Protein AF-A0A519SZE8-F1 (afdb_monomer)

pLDDT: mean 84.04, std 10.45, range [46.12, 93.81]

Mean predicted aligned error: 8.51 Å

Structure (mmCIF, N/CA/C/O backbone):
data_AF-A0A519SZE8-F1
#
_entry.id   AF-A0A519SZE8-F1
#
loop_
_atom_site.group_PDB
_atom_site.id
_atom_site.type_symbol
_atom_site.label_atom_id
_atom_site.label_alt_id
_atom_site.label_comp_id
_atom_site.label_asym_id
_atom_site.label_entity_id
_atom_site.label_seq_id
_atom_site.pdbx_PDB_ins_code
_atom_site.Cartn_x
_atom_site.Cartn_y
_atom_site.Cartn_z
_atom_site.occupancy
_atom_site.B_iso_or_equiv
_atom_site.auth_seq_id
_atom_site.auth_comp_id
_atom_site.auth_asym_id
_atom_site.auth_atom_id
_atom_site.pdbx_PDB_model_num
ATOM 1 N N . MET A 1 1 ? -42.217 9.392 33.113 1.00 56.81 1 MET A N 1
ATOM 2 C CA . MET A 1 1 ? -41.291 9.354 31.962 1.00 56.81 1 MET A CA 1
ATOM 3 C C . MET A 1 1 ? -39.958 8.860 32.485 1.00 56.81 1 MET A C 1
ATOM 5 O O . MET A 1 1 ? -39.511 9.399 33.488 1.00 56.81 1 MET A O 1
ATOM 9 N N . ALA A 1 2 ? -39.394 7.801 31.907 1.00 66.12 2 ALA A N 1
ATOM 10 C CA . ALA A 1 2 ? -38.081 7.308 32.316 1.00 66.12 2 ALA A CA 1
ATOM 11 C C . ALA A 1 2 ? -36.998 8.121 31.600 1.00 66.12 2 ALA A C 1
ATOM 13 O O . ALA A 1 2 ? -37.073 8.305 30.386 1.00 66.12 2 ALA A O 1
ATOM 14 N N . THR A 1 3 ? -36.027 8.619 32.360 1.00 64.62 3 THR A N 1
ATOM 15 C CA . THR A 1 3 ? -34.882 9.370 31.841 1.00 64.62 3 THR A CA 1
ATOM 16 C C . THR A 1 3 ? -33.696 8.420 31.769 1.00 64.62 3 THR A C 1
ATOM 18 O O . THR A 1 3 ? -33.341 7.813 32.777 1.00 64.62 3 THR A O 1
ATOM 21 N N . PHE A 1 4 ? -33.103 8.272 30.588 1.00 81.38 4 PHE A N 1
ATOM 22 C CA . PHE A 1 4 ? -31.911 7.453 30.382 1.00 81.38 4 PHE A CA 1
ATOM 23 C C . PHE A 1 4 ? -30.708 8.368 30.174 1.00 81.38 4 PHE A C 1
ATOM 25 O O . PHE A 1 4 ? -30.762 9.282 29.351 1.00 81.38 4 PHE A O 1
ATOM 32 N N . THR A 1 5 ? -29.632 8.109 30.911 1.00 77.62 5 THR A N 1
ATOM 33 C CA . THR A 1 5 ? -28.342 8.779 30.728 1.00 77.62 5 THR A CA 1
ATOM 34 C C . THR A 1 5 ? -27.454 7.858 29.908 1.00 77.62 5 THR A C 1
ATOM 36 O O . THR A 1 5 ? -27.211 6.718 30.300 1.00 77.62 5 THR A O 1
ATOM 39 N N . VAL A 1 6 ? -27.013 8.334 28.746 1.00 84.31 6 VAL A N 1
ATOM 40 C CA . VAL A 1 6 ? -26.091 7.600 27.876 1.00 84.31 6 VAL A CA 1
ATOM 41 C C . VAL A 1 6 ? -24.684 8.110 28.146 1.00 84.31 6 VAL A C 1
ATOM 43 O O . VAL A 1 6 ? -24.423 9.306 28.038 1.00 84.31 6 VAL A O 1
ATOM 46 N N . GLU A 1 7 ? -23.780 7.195 28.471 1.00 84.44 7 GLU A N 1
ATOM 47 C CA . GLU A 1 7 ? -22.371 7.486 28.719 1.00 84.44 7 GLU A CA 1
ATOM 48 C C . GLU A 1 7 ? -21.503 6.665 27.761 1.00 84.44 7 GLU A C 1
ATOM 50 O O . GLU A 1 7 ? -21.835 5.535 27.394 1.00 84.44 7 GLU A O 1
ATOM 55 N N . ARG A 1 8 ? -20.384 7.242 27.313 1.00 82.75 8 ARG A N 1
ATOM 56 C CA . ARG A 1 8 ? -19.466 6.586 26.376 1.00 82.75 8 ARG A CA 1
ATOM 57 C C . ARG A 1 8 ? -18.661 5.509 27.108 1.00 82.75 8 ARG A C 1
ATOM 59 O O . ARG A 1 8 ? -17.719 5.840 27.820 1.00 82.75 8 ARG A O 1
ATOM 66 N N . LEU A 1 9 ? -19.006 4.240 26.883 1.00 87.88 9 LEU A N 1
ATOM 67 C CA . LEU A 1 9 ? -18.342 3.081 27.500 1.00 87.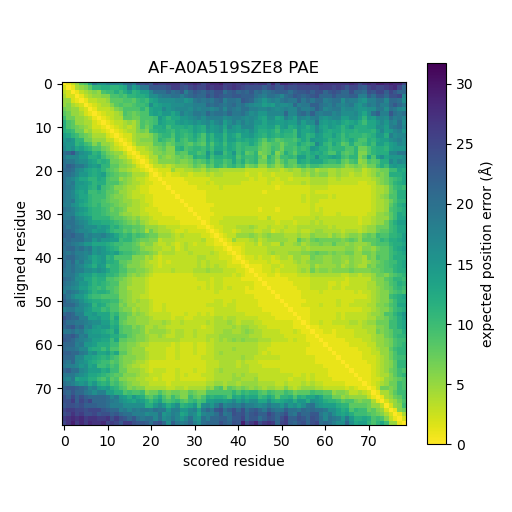88 9 LEU A CA 1
ATOM 68 C C . LEU A 1 9 ? -16.867 2.945 27.100 1.00 87.88 9 LEU A C 1
ATOM 70 O O . LEU A 1 9 ? -16.025 2.621 27.933 1.00 87.88 9 LEU A O 1
ATOM 74 N N . SER A 1 10 ? -16.542 3.185 25.830 1.00 85.25 10 SER A N 1
ATOM 75 C CA . SER A 1 10 ? -15.170 3.124 25.335 1.00 85.25 10 SER A CA 1
ATOM 76 C C . SER A 1 10 ? -14.993 3.977 24.083 1.00 85.25 10 SER A C 1
ATOM 78 O O . SER A 1 10 ? -15.949 4.335 23.392 1.00 85.25 10 SER A O 1
ATOM 80 N N . PHE A 1 11 ? -13.745 4.346 23.820 1.00 85.50 11 PHE A N 1
ATOM 81 C CA . PHE A 1 11 ? -13.332 5.052 22.620 1.00 85.50 11 PHE A CA 1
ATOM 82 C C . PHE A 1 11 ? -11.886 4.672 22.325 1.00 85.50 11 PHE A C 1
ATOM 84 O O . PHE A 1 11 ? -11.057 4.682 23.235 1.00 85.50 11 PHE A O 1
ATOM 91 N N . GLN A 1 12 ? -11.592 4.317 21.078 1.00 82.44 12 GLN A N 1
ATOM 92 C CA . GLN A 1 12 ? -10.235 4.029 20.630 1.00 82.44 12 GLN A CA 1
ATOM 93 C C . GLN A 1 12 ? -9.890 4.926 19.452 1.00 82.44 12 GLN A C 1
ATOM 95 O O . GLN A 1 12 ? -10.678 5.082 18.521 1.00 82.44 12 GLN A O 1
ATOM 100 N N . HIS A 1 13 ? -8.690 5.491 19.507 1.00 81.19 13 HIS A N 1
ATOM 101 C CA . HIS A 1 13 ? -8.057 6.113 18.360 1.00 81.19 13 HIS A CA 1
ATOM 102 C C . HIS A 1 13 ? -7.269 5.046 17.609 1.00 81.19 13 HIS A C 1
ATOM 104 O O . HIS A 1 13 ? -6.413 4.384 18.193 1.00 81.19 13 HIS A O 1
ATOM 110 N N . LEU A 1 14 ? -7.562 4.896 16.323 1.00 78.88 14 LEU A N 1
ATOM 111 C CA . LEU A 1 14 ? -6.791 4.062 15.413 1.00 78.88 14 LEU A CA 1
ATOM 112 C C . LEU A 1 14 ? -5.887 4.975 14.588 1.00 78.88 14 LEU A C 1
ATOM 114 O O . LEU A 1 14 ? -6.372 5.912 13.956 1.00 78.88 14 LEU A O 1
ATOM 118 N N . THR A 1 15 ? -4.582 4.716 14.617 1.00 76.56 15 THR A N 1
ATOM 119 C CA . THR A 1 15 ? -3.599 5.425 13.780 1.00 76.56 15 THR A CA 1
ATOM 120 C C . THR A 1 15 ? -3.616 4.904 12.346 1.00 76.56 15 THR A C 1
ATOM 122 O O . THR A 1 15 ? -3.353 5.646 11.407 1.00 76.56 15 THR A O 1
ATOM 125 N N . GLU A 1 16 ? -3.953 3.627 12.183 1.00 76.81 16 GLU A N 1
ATOM 126 C CA . GLU A 1 16 ? -4.137 2.961 10.903 1.00 76.81 16 GLU A CA 1
ATOM 127 C C . GLU A 1 16 ? -5.304 1.978 11.003 1.00 76.81 16 GLU A C 1
ATOM 129 O O . GLU A 1 16 ? -5.643 1.494 12.087 1.00 76.81 16 GLU A O 1
ATOM 134 N N . LEU A 1 17 ? -5.937 1.700 9.867 1.00 75.19 17 LEU A N 1
ATOM 135 C CA . LEU A 1 17 ? -6.952 0.663 9.787 1.00 75.19 17 LEU A CA 1
ATOM 136 C C . LEU A 1 17 ? -6.245 -0.701 9.766 1.00 75.19 17 LEU A C 1
ATOM 138 O O . LEU A 1 17 ? -5.532 -0.993 8.801 1.00 75.19 17 LEU A O 1
ATOM 142 N N . PRO A 1 18 ? -6.417 -1.542 10.801 1.00 72.25 18 PRO A N 1
ATOM 143 C CA . PRO A 1 18 ? -5.768 -2.843 10.831 1.00 72.25 18 PRO A CA 1
ATOM 144 C C . PRO A 1 18 ? -6.277 -3.698 9.668 1.00 72.25 18 PRO A C 1
ATOM 146 O O . PRO A 1 18 ? -7.482 -3.777 9.432 1.00 72.25 18 PRO A O 1
ATOM 149 N N . ASN A 1 19 ? -5.355 -4.353 8.959 1.00 69.81 19 ASN A N 1
ATOM 150 C CA . ASN A 1 19 ? -5.632 -5.236 7.817 1.00 69.81 19 ASN A CA 1
ATOM 151 C C . ASN A 1 19 ? -6.290 -4.571 6.597 1.00 69.81 19 ASN A C 1
ATOM 153 O O . ASN A 1 19 ? -6.757 -5.294 5.721 1.00 69.81 19 ASN A O 1
ATOM 157 N N . ALA A 1 20 ? -6.320 -3.237 6.512 1.00 79.12 20 ALA A N 1
ATOM 158 C CA . ALA A 1 20 ? -6.874 -2.550 5.343 1.00 79.12 20 ALA A CA 1
ATOM 159 C C . ALA A 1 20 ? -6.100 -2.839 4.048 1.00 79.12 20 ALA A C 1
ATOM 161 O O . ALA A 1 20 ? -6.675 -2.746 2.972 1.00 79.12 20 ALA A O 1
ATOM 162 N N . TRP A 1 21 ? -4.817 -3.182 4.172 1.00 86.81 21 TRP A N 1
ATOM 163 C CA . TRP A 1 21 ? -3.938 -3.578 3.079 1.00 86.81 21 TRP A CA 1
ATOM 164 C C . TRP A 1 21 ? -3.147 -4.817 3.505 1.00 86.81 21 TRP A C 1
ATOM 166 O O . TRP A 1 21 ? -2.661 -4.900 4.638 1.00 86.81 21 TRP A O 1
ATOM 176 N N . GLN A 1 22 ? -3.037 -5.778 2.603 1.00 89.81 22 GLN A N 1
ATOM 177 C CA . GLN A 1 22 ? -2.276 -7.013 2.714 1.00 89.81 22 GLN A CA 1
ATOM 178 C C . GLN A 1 22 ? -1.025 -6.932 1.834 1.00 89.81 22 GLN A C 1
ATOM 180 O O . GLN A 1 22 ? -0.924 -6.125 0.913 1.00 89.81 22 GLN A O 1
ATOM 185 N N . ASN A 1 23 ? -0.072 -7.832 2.066 1.00 90.69 23 ASN A N 1
ATOM 186 C CA . ASN A 1 23 ? 1.143 -7.917 1.247 1.00 90.69 23 ASN A CA 1
ATOM 187 C C . ASN A 1 23 ? 0.841 -8.124 -0.246 1.00 90.69 23 ASN A C 1
ATOM 189 O O . ASN A 1 23 ? 1.566 -7.608 -1.089 1.00 90.69 23 ASN A O 1
ATOM 193 N N . ALA A 1 24 ? -0.246 -8.833 -0.566 1.00 90.69 24 ALA A N 1
ATOM 194 C CA . ALA A 1 24 ? -0.705 -9.009 -1.939 1.00 90.69 24 ALA A CA 1
ATOM 195 C C . ALA A 1 24 ? -1.095 -7.676 -2.600 1.00 90.69 24 ALA A C 1
ATOM 197 O O . ALA A 1 24 ? -0.791 -7.481 -3.773 1.00 90.69 24 ALA A O 1
ATOM 198 N N . ASP A 1 25 ? -1.689 -6.746 -1.845 1.00 91.62 25 ASP A N 1
ATOM 199 C CA . ASP A 1 25 ? -2.074 -5.433 -2.362 1.00 91.62 25 ASP A CA 1
ATOM 200 C C . ASP A 1 25 ? -0.847 -4.579 -2.692 1.00 91.62 25 ASP A C 1
ATOM 202 O O . ASP A 1 25 ? -0.767 -3.970 -3.758 1.00 91.62 25 ASP A O 1
ATOM 206 N N . TYR A 1 26 ? 0.157 -4.584 -1.809 1.00 92.25 26 TYR A N 1
ATOM 207 C CA . TYR A 1 26 ? 1.420 -3.886 -2.058 1.00 92.25 26 TYR A CA 1
ATOM 208 C C . TYR A 1 26 ? 2.193 -4.489 -3.234 1.00 92.25 26 TYR A C 1
ATOM 210 O O . TYR A 1 26 ? 2.768 -3.751 -4.030 1.00 92.25 26 TYR A O 1
ATOM 218 N N . LEU A 1 27 ? 2.185 -5.818 -3.372 1.00 92.19 27 LEU A N 1
ATOM 219 C CA . LEU A 1 27 ? 2.792 -6.500 -4.514 1.00 92.19 27 LEU A CA 1
ATOM 220 C C . LEU A 1 27 ? 2.109 -6.091 -5.828 1.00 92.19 27 LEU A C 1
ATOM 222 O O . LEU A 1 27 ? 2.795 -5.742 -6.786 1.00 92.19 27 LEU A O 1
ATOM 226 N N . ALA A 1 28 ? 0.774 -6.102 -5.863 1.00 91.44 28 ALA A N 1
ATOM 227 C CA . ALA A 1 28 ? 0.004 -5.732 -7.046 1.00 91.44 28 ALA A CA 1
ATOM 228 C C . ALA A 1 28 ? 0.221 -4.261 -7.438 1.00 91.44 28 ALA A C 1
ATOM 230 O O . ALA A 1 28 ? 0.437 -3.966 -8.614 1.00 91.44 28 ALA A O 1
ATOM 231 N N . LEU A 1 29 ? 0.258 -3.346 -6.462 1.00 9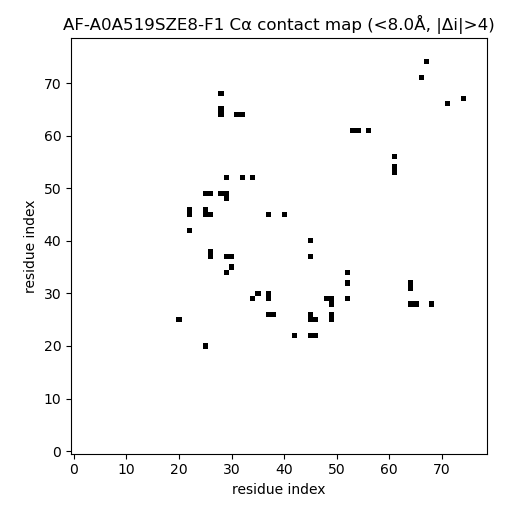1.94 29 LEU A N 1
ATOM 232 C CA . LEU A 1 29 ? 0.615 -1.947 -6.710 1.00 91.94 29 LEU A CA 1
ATOM 233 C C . LEU A 1 29 ? 2.030 -1.808 -7.275 1.00 91.94 29 LEU A C 1
ATOM 235 O O . LEU A 1 29 ? 2.221 -1.113 -8.267 1.00 91.94 29 LEU A O 1
ATOM 239 N N . LEU A 1 30 ? 3.023 -2.483 -6.690 1.00 92.25 30 LEU A N 1
ATOM 240 C CA . LEU A 1 30 ? 4.399 -2.446 -7.197 1.00 92.25 30 LEU A CA 1
ATOM 241 C C . LEU A 1 30 ? 4.495 -2.969 -8.639 1.00 92.25 30 LEU A C 1
ATOM 243 O O . LEU A 1 30 ? 5.213 -2.388 -9.451 1.00 92.25 30 LEU A O 1
ATOM 247 N N . GLN A 1 31 ? 3.741 -4.016 -8.980 1.00 90.94 31 GLN A N 1
ATOM 248 C CA . GLN A 1 31 ? 3.648 -4.517 -10.355 1.00 90.94 31 GLN A CA 1
ATOM 249 C C . GLN A 1 31 ? 3.026 -3.478 -11.299 1.00 90.94 31 GLN A C 1
ATOM 251 O O . GLN A 1 31 ? 3.556 -3.249 -12.384 1.00 90.94 31 GLN A O 1
ATOM 256 N N . GLN A 1 32 ? 1.946 -2.808 -10.885 1.00 88.56 32 GLN A N 1
ATOM 257 C CA . GLN A 1 32 ? 1.300 -1.747 -11.668 1.00 88.56 32 GLN A CA 1
ATOM 258 C C . GLN A 1 32 ? 2.217 -0.529 -11.873 1.00 88.56 32 GLN A C 1
ATOM 260 O O . GLN A 1 32 ? 2.185 0.109 -12.924 1.00 88.56 32 GLN A O 1
ATOM 265 N N . LEU A 1 33 ? 3.065 -0.233 -10.888 1.00 88.88 33 LEU A N 1
ATOM 266 C CA . LEU A 1 33 ? 4.078 0.822 -10.941 1.00 88.88 33 LEU A CA 1
ATOM 267 C C . LEU A 1 33 ? 5.311 0.441 -11.782 1.00 88.88 33 LEU A C 1
ATOM 269 O O . LEU A 1 33 ? 6.255 1.225 -11.855 1.00 88.88 33 LEU A O 1
ATOM 273 N N . ASN A 1 34 ? 5.310 -0.731 -12.430 1.00 86.75 34 ASN A N 1
ATOM 274 C CA . ASN A 1 34 ? 6.436 -1.287 -13.186 1.00 86.75 34 ASN A CA 1
ATOM 275 C C . ASN A 1 34 ? 7.723 -1.422 -12.352 1.00 86.75 34 ASN A C 1
ATOM 277 O O . ASN A 1 34 ? 8.824 -1.226 -12.867 1.00 86.75 34 ASN A O 1
ATOM 281 N N . TYR A 1 35 ? 7.595 -1.748 -11.064 1.00 88.31 35 TYR A N 1
ATOM 282 C CA . TYR A 1 35 ? 8.747 -2.053 -10.221 1.00 88.31 35 TYR A CA 1
ATOM 283 C C . TYR A 1 35 ? 9.415 -3.358 -10.680 1.00 88.31 35 TYR A C 1
ATOM 285 O O . TYR A 1 35 ? 8.735 -4.342 -10.984 1.00 88.31 35 TYR A O 1
ATOM 293 N N . ASP A 1 36 ? 10.747 -3.391 -10.700 1.00 87.81 36 ASP A N 1
ATOM 294 C CA . ASP A 1 36 ? 11.499 -4.567 -11.132 1.00 87.81 36 ASP A CA 1
ATOM 295 C C . ASP A 1 36 ? 11.449 -5.684 -10.080 1.00 87.81 36 ASP A C 1
ATOM 297 O O . ASP A 1 36 ? 11.947 -5.548 -8.964 1.00 87.81 36 ASP A O 1
ATOM 301 N N . ASN A 1 3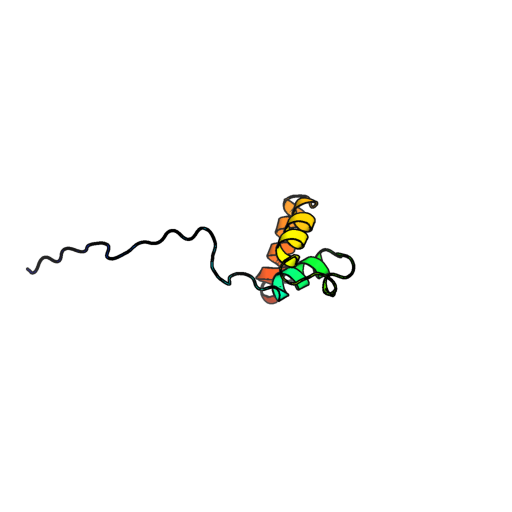7 ? 10.889 -6.832 -10.470 1.00 87.94 37 ASN A N 1
ATOM 302 C CA . ASN A 1 37 ? 10.859 -8.071 -9.684 1.00 87.94 37 ASN A CA 1
ATOM 303 C C . ASN A 1 37 ? 10.370 -7.915 -8.217 1.00 87.94 37 ASN A C 1
ATOM 305 O O . ASN A 1 37 ? 11.076 -8.308 -7.282 1.00 87.94 37 ASN A O 1
ATOM 309 N N . PRO A 1 38 ? 9.148 -7.399 -7.983 1.00 87.50 38 PRO A N 1
ATOM 310 C CA . PRO A 1 38 ? 8.618 -7.179 -6.636 1.00 87.50 38 PRO A CA 1
ATOM 311 C C . PRO A 1 38 ? 8.407 -8.479 -5.843 1.00 87.50 38 PRO A C 1
ATOM 313 O O . PRO A 1 38 ? 8.368 -8.448 -4.618 1.00 87.50 38 PRO A O 1
ATOM 316 N N . GLU A 1 39 ? 8.326 -9.632 -6.514 1.00 88.50 39 GLU A N 1
ATOM 317 C CA . GLU A 1 39 ? 8.190 -10.952 -5.877 1.00 88.50 39 GLU A CA 1
ATOM 318 C C . GLU A 1 39 ? 9.444 -11.398 -5.112 1.00 88.50 39 GLU A C 1
ATOM 320 O O . GLU A 1 39 ? 9.363 -12.281 -4.258 1.00 88.50 39 GLU A O 1
ATOM 325 N N . ALA A 1 40 ? 10.603 -10.797 -5.397 1.00 91.31 40 ALA A N 1
ATOM 326 C CA . ALA A 1 40 ? 11.840 -11.083 -4.675 1.00 91.31 40 ALA A CA 1
ATOM 327 C C . ALA A 1 40 ? 11.960 -10.321 -3.344 1.00 91.31 40 ALA A C 1
ATOM 329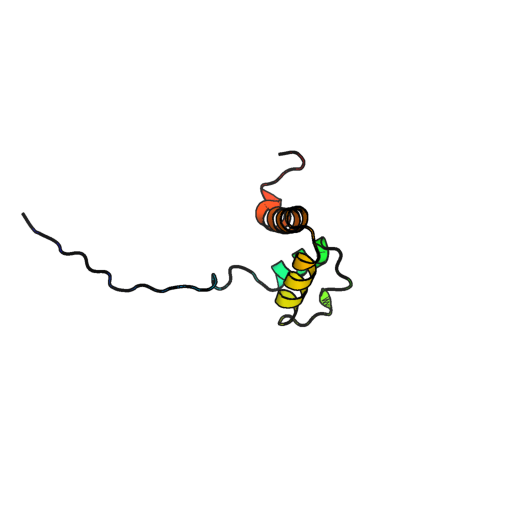 O O . ALA A 1 40 ? 12.849 -10.637 -2.550 1.00 91.31 40 ALA A O 1
ATOM 330 N N . LEU A 1 41 ? 11.099 -9.328 -3.098 1.00 90.69 41 LEU A N 1
ATOM 331 C CA . LEU A 1 41 ? 11.121 -8.531 -1.873 1.00 90.69 41 LEU A CA 1
ATOM 332 C C . LEU A 1 41 ? 10.588 -9.330 -0.683 1.00 90.69 41 LEU A C 1
ATOM 334 O O . LEU A 1 41 ? 9.647 -10.122 -0.804 1.00 90.69 41 LEU A O 1
ATOM 338 N N . ALA A 1 42 ? 11.152 -9.087 0.503 1.00 92.00 42 ALA A N 1
ATOM 339 C CA . ALA A 1 42 ? 10.594 -9.675 1.708 1.00 92.00 42 ALA A CA 1
ATOM 340 C C . ALA A 1 42 ? 9.204 -9.070 1.988 1.00 92.00 42 ALA A C 1
ATOM 342 O O . ALA A 1 42 ? 9.004 -7.867 1.804 1.00 92.00 42 ALA A O 1
ATOM 343 N N . PRO A 1 43 ? 8.240 -9.842 2.524 1.00 88.25 43 PRO A N 1
ATOM 344 C CA . PRO A 1 43 ? 6.895 -9.325 2.772 1.00 88.25 43 PRO A CA 1
ATOM 345 C C . PRO A 1 43 ? 6.851 -8.105 3.707 1.00 88.25 43 PRO A C 1
ATOM 347 O O . PRO A 1 43 ? 5.958 -7.274 3.596 1.00 88.25 43 PRO A O 1
ATOM 350 N N . ALA A 1 44 ? 7.827 -7.984 4.612 1.00 88.56 44 ALA A N 1
ATOM 351 C CA . ALA A 1 44 ? 7.969 -6.834 5.502 1.00 88.56 44 ALA A CA 1
ATOM 352 C C . ALA A 1 44 ? 8.435 -5.554 4.779 1.00 88.56 44 ALA A C 1
ATOM 354 O O . ALA A 1 44 ? 8.161 -4.458 5.258 1.00 88.56 44 ALA A O 1
ATOM 355 N N . GLU A 1 45 ? 9.112 -5.692 3.638 1.00 90.69 45 GLU A N 1
ATOM 356 C CA . GLU A 1 45 ? 9.683 -4.585 2.860 1.00 90.69 45 GLU A CA 1
ATOM 357 C C . GLU A 1 45 ? 8.702 -4.063 1.800 1.00 90.69 45 GLU A C 1
ATOM 359 O O . GLU A 1 45 ? 8.811 -2.916 1.376 1.00 90.69 45 GLU A O 1
ATOM 364 N N . LEU A 1 46 ? 7.699 -4.860 1.406 1.00 91.62 46 LEU A N 1
ATOM 365 C CA . LEU A 1 46 ? 6.727 -4.500 0.363 1.00 91.62 46 LEU A CA 1
ATOM 366 C C . LEU A 1 46 ? 6.019 -3.166 0.632 1.00 91.62 46 LEU A C 1
ATOM 368 O O . LEU A 1 46 ? 5.887 -2.351 -0.278 1.00 91.62 46 LEU A O 1
ATOM 372 N N . LYS A 1 47 ? 5.584 -2.923 1.876 1.00 90.44 47 LYS A N 1
ATOM 373 C CA . LYS A 1 47 ? 4.907 -1.669 2.255 1.00 90.44 47 LYS A CA 1
ATOM 374 C C . LYS A 1 47 ? 5.828 -0.466 2.066 1.00 90.44 47 LYS A C 1
ATOM 376 O O . LYS A 1 47 ? 5.404 0.542 1.510 1.00 90.44 47 LYS A O 1
ATOM 381 N N . GLU A 1 48 ? 7.072 -0.573 2.520 1.00 91.62 48 GLU A N 1
ATOM 382 C CA . GLU A 1 48 ? 8.052 0.510 2.432 1.00 91.62 48 GLU A CA 1
ATOM 383 C C . GLU A 1 48 ? 8.447 0.775 0.976 1.00 91.62 48 GLU A C 1
ATOM 385 O O . GLU A 1 48 ? 8.386 1.917 0.522 1.00 91.62 48 GLU A O 1
ATOM 390 N N . MET A 1 49 ? 8.739 -0.277 0.207 1.00 92.56 49 MET A N 1
ATOM 391 C CA . MET A 1 49 ? 9.081 -0.149 -1.212 1.00 92.56 49 MET A CA 1
ATOM 392 C C . MET A 1 49 ? 7.923 0.432 -2.028 1.00 92.56 49 MET A C 1
ATOM 394 O O . MET A 1 49 ? 8.141 1.301 -2.869 1.00 92.56 49 MET A O 1
ATOM 398 N N . CYS A 1 50 ? 6.684 0.018 -1.748 1.00 92.44 50 CYS A N 1
ATOM 399 C CA . CYS A 1 50 ? 5.500 0.590 -2.386 1.00 92.44 50 CYS A CA 1
ATOM 400 C C . CYS A 1 50 ? 5.357 2.084 -2.068 1.00 92.44 50 CYS A C 1
ATOM 402 O O . CYS A 1 50 ? 5.060 2.873 -2.960 1.00 92.44 50 CYS A O 1
ATOM 404 N N . GLN A 1 51 ? 5.591 2.495 -0.819 1.00 90.94 51 GLN A N 1
ATOM 405 C CA . GLN A 1 51 ? 5.539 3.907 -0.432 1.00 90.94 51 GLN A CA 1
ATOM 406 C C . GLN A 1 51 ? 6.632 4.735 -1.112 1.00 90.94 51 GLN A C 1
ATOM 408 O O . GLN A 1 51 ? 6.353 5.851 -1.548 1.00 90.94 51 GLN A O 1
ATOM 413 N N . MET A 1 52 ? 7.846 4.193 -1.237 1.00 91.88 52 MET A N 1
ATOM 414 C CA . MET A 1 52 ? 8.934 4.841 -1.973 1.00 91.88 52 MET A CA 1
ATOM 415 C C . MET A 1 52 ? 8.564 5.026 -3.446 1.00 91.88 52 MET A C 1
ATOM 417 O O . MET A 1 52 ? 8.578 6.153 -3.931 1.00 91.88 52 MET A O 1
ATOM 421 N N . ALA A 1 53 ? 8.117 3.957 -4.112 1.00 90.88 53 ALA A N 1
ATOM 422 C CA . ALA A 1 53 ? 7.708 4.009 -5.514 1.00 90.88 53 ALA A CA 1
ATOM 423 C C . ALA A 1 53 ? 6.560 5.007 -5.757 1.00 90.88 53 ALA A C 1
ATOM 425 O O . ALA A 1 53 ? 6.560 5.716 -6.757 1.00 90.88 53 ALA A O 1
ATOM 426 N N . ILE A 1 54 ? 5.602 5.106 -4.829 1.00 91.19 54 ILE A N 1
ATOM 427 C CA . ILE A 1 54 ? 4.512 6.092 -4.900 1.00 91.19 54 ILE A CA 1
ATOM 428 C C . ILE A 1 54 ? 5.027 7.521 -4.678 1.00 91.19 54 ILE A C 1
ATOM 430 O O . ILE A 1 54 ? 4.529 8.450 -5.307 1.00 91.19 54 ILE A O 1
ATOM 434 N N . THR A 1 55 ? 6.003 7.714 -3.789 1.00 90.75 55 THR A N 1
ATOM 435 C CA . THR A 1 55 ? 6.565 9.042 -3.477 1.00 90.75 55 THR A CA 1
ATOM 436 C C . THR A 1 55 ? 7.356 9.623 -4.649 1.00 90.75 55 THR A C 1
ATOM 438 O O . THR A 1 55 ? 7.418 10.842 -4.794 1.00 90.75 55 THR A O 1
ATOM 441 N N . ASP A 1 56 ? 7.919 8.762 -5.497 1.00 91.00 56 ASP A N 1
ATOM 442 C CA . ASP A 1 56 ? 8.640 9.162 -6.709 1.00 91.00 56 ASP A CA 1
ATOM 443 C C . ASP A 1 56 ? 7.705 9.615 -7.850 1.00 91.00 56 ASP A C 1
ATOM 445 O O . ASP A 1 56 ? 8.166 10.179 -8.846 1.00 91.00 56 ASP A O 1
ATOM 449 N N . LEU A 1 57 ? 6.391 9.393 -7.723 1.00 90.50 57 LEU A N 1
ATOM 450 C CA . LEU A 1 57 ? 5.389 9.841 -8.689 1.00 90.50 57 LEU A CA 1
ATOM 451 C C . LEU A 1 57 ? 4.860 11.244 -8.375 1.00 90.50 57 LEU A C 1
ATOM 453 O O . LEU A 1 57 ? 4.750 11.665 -7.225 1.00 90.50 57 LEU A O 1
ATOM 457 N N . GLU A 1 58 ? 4.409 11.944 -9.419 1.00 93.81 58 GLU A N 1
ATOM 458 C CA . GLU A 1 58 ? 3.606 13.155 -9.243 1.00 93.81 58 GLU A CA 1
ATOM 459 C C . GLU A 1 58 ? 2.315 12.837 -8.465 1.00 93.81 58 GLU A C 1
ATOM 461 O O . GLU A 1 58 ? 1.706 11.790 -8.705 1.00 93.81 58 GLU A O 1
ATOM 466 N N . PRO A 1 59 ? 1.819 13.740 -7.595 1.00 90.44 59 PRO A N 1
ATOM 467 C CA . PRO A 1 59 ? 0.671 13.464 -6.726 1.00 90.44 59 PRO A CA 1
ATOM 468 C C . PRO A 1 59 ? -0.575 12.953 -7.461 1.00 90.44 59 PRO A C 1
ATOM 470 O O . PRO A 1 59 ? -1.307 12.115 -6.938 1.00 90.44 59 PRO A O 1
ATOM 473 N N . ALA A 1 60 ? -0.812 13.445 -8.681 1.00 91.31 60 ALA A N 1
ATOM 474 C CA . ALA A 1 60 ? -1.917 12.995 -9.521 1.00 91.31 60 ALA A CA 1
ATOM 475 C C . ALA A 1 60 ? -1.725 11.546 -10.003 1.00 91.31 60 ALA A C 1
ATOM 477 O O . ALA A 1 60 ? -2.651 10.751 -9.891 1.00 91.31 60 ALA A O 1
ATOM 478 N N . ALA A 1 61 ? -0.523 11.194 -10.467 1.00 89.31 61 ALA A N 1
ATOM 479 C CA . ALA A 1 61 ? -0.194 9.845 -10.928 1.00 89.31 61 ALA A CA 1
ATOM 480 C C . ALA A 1 61 ? -0.180 8.834 -9.769 1.00 89.31 61 ALA A C 1
ATOM 482 O O . ALA A 1 61 ? -0.675 7.718 -9.908 1.00 89.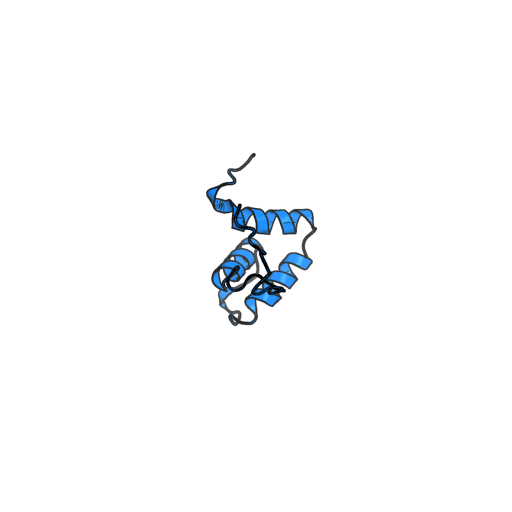31 61 ALA A O 1
ATOM 483 N N . ALA A 1 62 ? 0.321 9.241 -8.599 1.00 90.69 62 ALA A N 1
ATOM 484 C CA . ALA A 1 62 ? 0.247 8.454 -7.371 1.00 90.69 62 ALA A CA 1
ATOM 485 C C . ALA A 1 62 ? -1.208 8.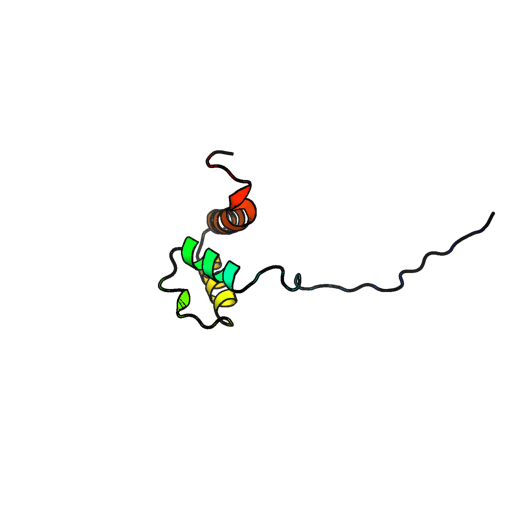138 -6.983 1.00 90.69 62 ALA A C 1
ATOM 487 O O . ALA A 1 62 ? -1.548 6.987 -6.699 1.00 90.69 62 ALA A O 1
ATOM 488 N N . ALA A 1 63 ? -2.077 9.154 -6.990 1.00 90.31 63 ALA A N 1
ATOM 489 C CA . ALA A 1 63 ? -3.494 8.977 -6.692 1.00 90.31 63 ALA A CA 1
ATOM 490 C C . ALA A 1 63 ? -4.181 8.082 -7.730 1.00 90.31 63 ALA A C 1
ATOM 492 O O . ALA A 1 63 ? -4.920 7.177 -7.352 1.00 90.31 63 ALA A O 1
ATOM 493 N N . GLU A 1 64 ? -3.908 8.294 -9.016 1.00 89.88 64 GLU A N 1
ATOM 494 C CA . GLU A 1 64 ? -4.438 7.475 -10.105 1.00 89.88 64 GLU A CA 1
ATOM 495 C C . GLU A 1 64 ? -4.058 6.001 -9.942 1.00 89.88 64 GLU A C 1
ATOM 497 O O . GLU A 1 64 ? -4.938 5.145 -10.010 1.00 89.88 64 GLU A O 1
ATOM 502 N N . ALA A 1 65 ? -2.793 5.691 -9.644 1.00 89.25 65 ALA A N 1
ATOM 503 C CA . ALA A 1 65 ? -2.338 4.316 -9.445 1.00 89.25 65 ALA A CA 1
ATOM 504 C C . ALA A 1 65 ? -3.102 3.617 -8.306 1.00 89.25 65 ALA A C 1
ATOM 506 O O . ALA A 1 65 ? -3.655 2.531 -8.497 1.00 89.25 65 ALA A O 1
ATOM 507 N N . VAL A 1 66 ? -3.200 4.270 -7.142 1.00 89.62 66 VAL A N 1
ATOM 508 C CA . VAL A 1 66 ? -3.888 3.719 -5.963 1.00 89.62 66 VAL A CA 1
ATOM 50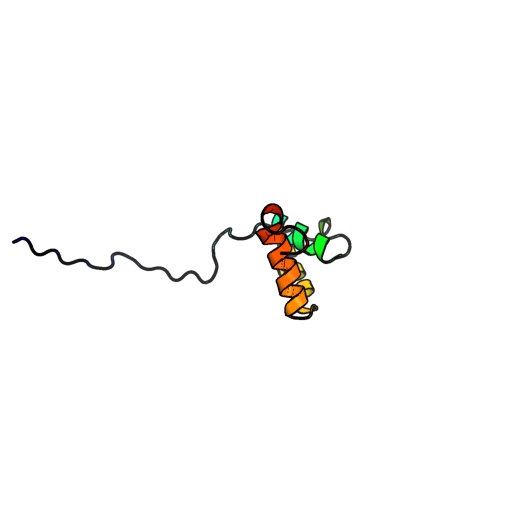9 C C . VAL A 1 66 ? -5.395 3.586 -6.194 1.00 89.62 66 VAL A C 1
ATOM 511 O O . VAL A 1 66 ? -5.983 2.568 -5.831 1.00 89.62 66 VAL A O 1
ATOM 514 N N . LEU A 1 67 ? -6.034 4.590 -6.801 1.00 89.12 67 LEU A N 1
ATOM 515 C CA . LEU A 1 67 ? -7.470 4.563 -7.092 1.00 89.12 67 LEU A CA 1
ATOM 516 C C . LEU A 1 67 ? -7.809 3.506 -8.141 1.00 89.12 67 LEU A C 1
ATOM 518 O O . LEU A 1 67 ? -8.797 2.797 -7.978 1.00 89.12 67 LEU A O 1
ATOM 522 N N . THR A 1 68 ? -6.975 3.360 -9.169 1.00 87.75 68 THR A N 1
ATOM 523 C CA . THR A 1 68 ? -7.131 2.312 -10.184 1.00 87.75 68 THR A CA 1
ATOM 524 C C . THR A 1 68 ? -7.052 0.929 -9.552 1.00 87.75 68 THR A C 1
ATOM 526 O O . THR A 1 68 ? -7.862 0.073 -9.885 1.00 87.75 68 THR A O 1
ATOM 529 N N . TYR A 1 69 ? -6.138 0.713 -8.601 1.00 88.31 69 TYR A N 1
ATOM 530 C CA . TYR A 1 69 ? -6.076 -0.547 -7.861 1.00 88.31 69 TYR A CA 1
ATOM 531 C C . TYR A 1 69 ? -7.343 -0.782 -7.019 1.00 88.31 69 TYR A C 1
ATOM 533 O O . TYR A 1 69 ? -8.008 -1.810 -7.162 1.00 88.31 69 TYR A O 1
ATOM 541 N N . LEU A 1 70 ? -7.712 0.197 -6.181 1.00 86.75 70 LEU A N 1
ATOM 542 C CA . LEU A 1 70 ? -8.832 0.093 -5.235 1.00 86.75 70 LEU A CA 1
ATOM 543 C C . LEU A 1 70 ? -10.198 -0.052 -5.908 1.00 86.75 70 LEU A C 1
ATOM 545 O O . LEU A 1 70 ? -11.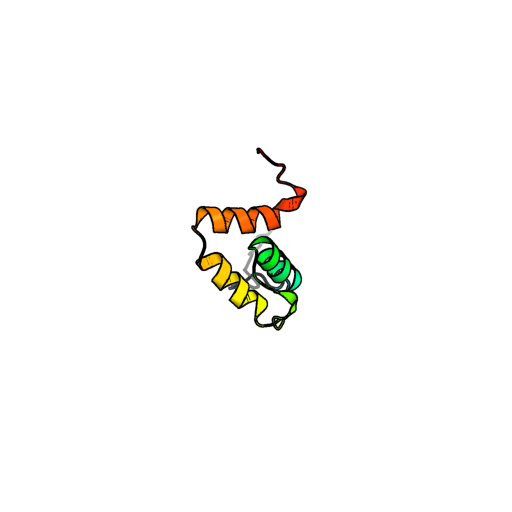071 -0.741 -5.387 1.00 86.75 70 LEU A O 1
ATOM 549 N N . PHE A 1 71 ? -10.389 0.621 -7.038 1.00 84.75 71 PHE A N 1
ATOM 550 C CA . PHE A 1 71 ? -11.642 0.636 -7.782 1.00 84.75 71 PHE A CA 1
ATOM 551 C C . PHE A 1 71 ? -11.511 -0.094 -9.117 1.00 84.75 71 PHE A C 1
ATOM 553 O O . PHE A 1 71 ? -12.278 0.182 -10.031 1.00 84.75 71 PHE A O 1
ATOM 560 N N . SER A 1 72 ? -10.574 -1.033 -9.243 1.00 77.06 72 SER A N 1
ATOM 561 C CA . SER A 1 72 ? -10.340 -1.794 -10.481 1.00 77.06 72 SER A CA 1
ATOM 562 C C . SER A 1 72 ? -11.595 -2.495 -11.025 1.00 77.06 72 SER A C 1
ATOM 564 O O . SER A 1 72 ? -11.712 -2.692 -12.232 1.00 77.06 72 SER A O 1
ATOM 566 N N . GLU A 1 73 ? -12.561 -2.831 -10.164 1.00 69.44 73 GLU A N 1
ATOM 567 C CA . GLU A 1 73 ? -13.857 -3.406 -10.561 1.00 69.44 73 GLU A CA 1
ATOM 568 C C . GLU A 1 73 ? -14.939 -2.354 -10.889 1.00 69.44 73 GLU A C 1
ATOM 570 O O . GLU A 1 73 ? -15.903 -2.654 -11.595 1.00 69.44 73 GLU A O 1
ATOM 575 N N . GLU A 1 74 ? -14.783 -1.122 -10.401 1.00 69.44 74 GLU A N 1
ATOM 576 C CA . GLU A 1 74 ? -15.790 -0.048 -10.454 1.00 69.44 74 GLU A CA 1
ATOM 577 C C . GLU A 1 74 ? -15.445 1.047 -11.484 1.00 69.44 74 GLU A C 1
ATOM 579 O O . GLU A 1 74 ? -16.344 1.660 -12.060 1.00 69.44 74 GLU A O 1
ATOM 584 N N . LEU A 1 75 ? -14.158 1.285 -11.753 1.00 61.16 75 LEU A N 1
ATOM 585 C CA . LEU A 1 75 ? -13.671 2.241 -12.746 1.00 61.16 75 LEU A CA 1
ATOM 586 C C . LEU A 1 75 ? -13.504 1.541 -14.096 1.00 61.16 75 LEU A C 1
ATOM 588 O O . LEU A 1 75 ? -12.623 0.706 -14.286 1.00 61.16 75 LEU A O 1
ATOM 592 N N . LYS A 1 76 ? -14.347 1.908 -15.064 1.00 56.38 76 LYS A N 1
ATOM 593 C CA . LYS A 1 76 ? -14.122 1.589 -16.480 1.00 56.38 76 LYS A CA 1
ATOM 594 C C . LYS A 1 76 ? -13.384 2.744 -17.146 1.00 56.38 76 LYS A C 1
ATOM 596 O O . LYS A 1 76 ? -13.652 3.898 -16.819 1.00 56.38 76 LYS A O 1
ATOM 601 N N . ASP A 1 77 ? -12.515 2.433 -18.110 1.00 56.41 77 ASP A N 1
ATOM 602 C CA . ASP A 1 77 ? -11.802 3.438 -18.909 1.00 56.41 77 ASP A CA 1
ATOM 603 C C . ASP A 1 77 ? -12.766 4.527 -19.418 1.00 56.41 77 ASP A C 1
ATOM 605 O O . ASP A 1 77 ? -13.681 4.249 -20.201 1.00 56.41 77 ASP A O 1
ATOM 609 N N . GLY A 1 78 ? -12.549 5.773 -18.979 1.00 60.97 78 GLY A N 1
ATOM 610 C CA . GLY A 1 78 ? -13.269 6.956 -19.461 1.00 60.97 78 GLY A CA 1
ATOM 611 C C . GLY A 1 78 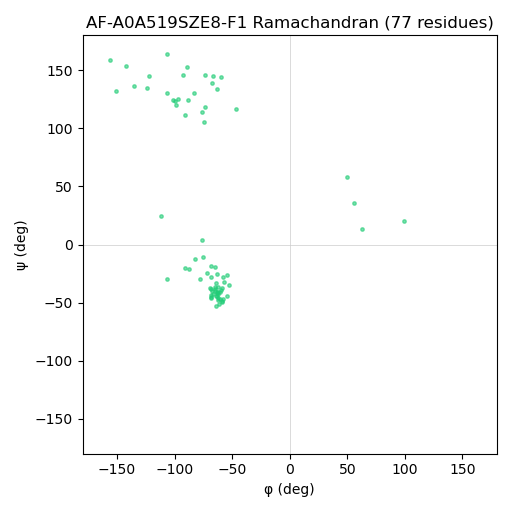? -14.432 7.482 -18.604 1.00 60.97 78 GLY A C 1
ATOM 612 O O . GLY A 1 78 ? -15.263 8.209 -19.155 1.00 60.97 78 GLY A O 1
ATOM 613 N N . GLN A 1 79 ? -14.517 7.145 -17.310 1.00 46.12 79 GLN A N 1
ATOM 614 C CA . GLN A 1 79 ? -15.439 7.790 -16.353 1.00 46.12 79 GLN A CA 1
ATOM 615 C C . GLN A 1 79 ? -14.836 8.989 -15.620 1.00 46.12 79 GLN A C 1
ATOM 617 O O . GLN A 1 79 ? -13.623 8.962 -15.324 1.00 46.12 79 GLN A O 1
#

Foldseek 3Di:
DDDDDDDDPDDDDDPDDPPPDALVLLLVLCVLLVNPPSVPDDSVCSVVVSVVSLVPDDPVVSCVSNCCSVCVVPDDPPD

Sequence (79 aa):
MATFTVERLSFQHLTELPNAWQNADYLALLQQLNYDNPEALAPAELKEMCQMAITDLEPAAAAEAVLTYLFSEELKDGQ

Solvent-accessible surface area (backbone atoms only — not comparable to full-atom values): 5245 Å² total; per-residue (Å²): 136,89,84,84,86,86,75,86,88,76,86,82,90,73,96,65,70,85,79,76,70,54,64,67,54,33,44,52,50,31,53,74,70,67,48,82,66,59,86,78,54,55,74,84,47,35,60,58,54,37,50,50,61,40,66,77,39,57,74,68,58,34,48,48,54,55,48,48,64,76,32,56,91,74,62,59,97,90,120

Nearest PDB structures (foldseek):
  1wgf-assembly1_A  TM=3.924E-01  e=1.121E+00  Mus musculus

Secondary structure (DSSP, 8-state):
--------------SS-TTSS-HHHHHHHHHHTT-S-GGGS-TTTHHHHHHHHHHTS-HHHHHHHHHHHHTTTT--TT-

Radius of gyration: 19.28 Å; Cα contacts (8 Å, |Δi|>4): 33; chains: 1; bounding box: 53×24×52 Å